Protein AF-H8I8L1-F1 (afdb_monomer)

Organism: Methanocella conradii (strain DSM 24694 / JCM 17849 / CGMCC 1.5162 / HZ254) (NCBI:txid1041930)

Structure (mmCIF, N/CA/C/O backbone):
data_AF-H8I8L1-F1
#
_entry.id   AF-H8I8L1-F1
#
loop_
_atom_site.group_PDB
_atom_site.id
_atom_site.type_symbol
_atom_site.label_atom_id
_atom_site.label_alt_id
_atom_site.label_comp_id
_atom_site.label_asym_id
_atom_site.label_entity_id
_atom_site.label_seq_id
_atom_site.pdbx_PDB_ins_code
_atom_site.Cartn_x
_atom_site.Cartn_y
_atom_site.Cartn_z
_atom_site.occupancy
_atom_site.B_iso_or_equiv
_atom_site.auth_seq_id
_atom_site.auth_comp_id
_atom_site.auth_asym_id
_atom_site.auth_atom_id
_atom_site.pdbx_PDB_model_num
ATOM 1 N N . MET A 1 1 ? -26.814 -11.100 -29.631 1.00 51.25 1 MET A N 1
ATOM 2 C CA . MET A 1 1 ? -26.027 -11.644 -28.498 1.00 51.25 1 MET A CA 1
ATOM 3 C C . MET A 1 1 ? -24.547 -11.781 -28.884 1.00 51.25 1 MET A C 1
ATOM 5 O O . MET A 1 1 ? -24.029 -12.887 -28.919 1.00 51.25 1 MET A O 1
ATOM 9 N N . ARG A 1 2 ? -23.864 -10.681 -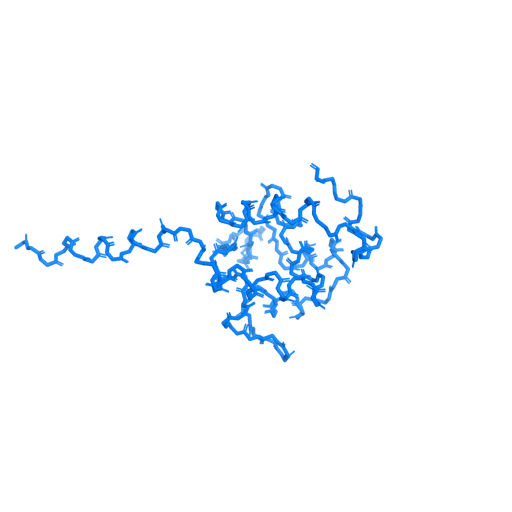29.236 1.00 49.72 2 ARG A N 1
ATOM 10 C CA . ARG A 1 2 ? -22.407 -10.678 -29.513 1.00 49.72 2 ARG A CA 1
ATOM 11 C C . ARG A 1 2 ? -21.648 -9.578 -28.765 1.00 49.72 2 ARG A C 1
ATOM 13 O O . ARG A 1 2 ? -20.458 -9.725 -28.555 1.00 49.72 2 ARG A O 1
ATOM 20 N N . GLU A 1 3 ? -22.341 -8.550 -28.283 1.00 52.03 3 GLU A N 1
ATOM 21 C CA . GLU A 1 3 ? -21.706 -7.387 -27.644 1.00 52.03 3 GLU A CA 1
ATOM 22 C C . GLU A 1 3 ? -21.324 -7.613 -26.171 1.00 52.03 3 GLU A C 1
ATOM 24 O O . GLU A 1 3 ? -20.477 -6.910 -25.636 1.00 52.03 3 GLU A O 1
ATOM 29 N N . HIS A 1 4 ? -21.881 -8.631 -25.503 1.00 47.59 4 HIS A N 1
ATOM 30 C CA . HIS A 1 4 ? -21.533 -8.922 -24.106 1.00 47.59 4 HIS A CA 1
ATOM 31 C C . HIS A 1 4 ? -20.218 -9.696 -23.930 1.00 47.59 4 HIS A C 1
ATOM 33 O O . HIS A 1 4 ? -19.717 -9.750 -22.812 1.00 47.59 4 HIS A O 1
ATOM 39 N N . LEU A 1 5 ? -19.653 -10.287 -24.991 1.00 45.44 5 LEU A N 1
ATOM 40 C CA . LEU A 1 5 ? -18.453 -11.125 -24.868 1.00 45.44 5 LEU A CA 1
ATOM 41 C C . LEU A 1 5 ? -17.146 -10.310 -24.942 1.00 45.44 5 LEU A C 1
ATOM 43 O O . LEU A 1 5 ? -16.187 -10.648 -24.258 1.00 45.44 5 LEU A O 1
ATOM 47 N N . GLU A 1 6 ? -17.125 -9.186 -25.669 1.00 44.38 6 GLU A N 1
ATOM 48 C CA . GLU A 1 6 ? -15.933 -8.319 -25.767 1.00 44.38 6 GLU A CA 1
ATOM 49 C C . GLU A 1 6 ? -15.645 -7.537 -24.476 1.00 44.38 6 GLU A C 1
ATOM 51 O O . GLU A 1 6 ? -14.489 -7.254 -24.157 1.00 44.38 6 GLU A O 1
ATOM 56 N N . VAL A 1 7 ? -16.677 -7.222 -23.686 1.00 49.75 7 VAL A N 1
ATOM 57 C CA . VAL A 1 7 ? -16.500 -6.492 -22.419 1.00 49.75 7 VAL A CA 1
ATOM 58 C C . VAL A 1 7 ? -15.855 -7.383 -21.354 1.00 49.75 7 VAL A C 1
ATOM 60 O O . VAL A 1 7 ? -15.076 -6.894 -20.539 1.00 49.75 7 VAL A O 1
ATOM 63 N N . VAL A 1 8 ? -16.122 -8.692 -21.377 1.00 47.91 8 VAL A N 1
ATOM 64 C CA . VAL A 1 8 ? -15.545 -9.638 -20.409 1.00 47.91 8 VAL A CA 1
ATOM 65 C C . VAL A 1 8 ? -14.068 -9.895 -20.724 1.00 47.91 8 VAL A C 1
ATOM 67 O O . VAL A 1 8 ? -13.239 -9.802 -19.821 1.00 47.91 8 VAL A O 1
ATOM 70 N N . GLU A 1 9 ? -13.696 -10.054 -22.001 1.00 40.31 9 GLU A N 1
ATOM 71 C CA . GLU A 1 9 ? -12.281 -10.161 -22.395 1.00 40.31 9 GLU A CA 1
ATOM 72 C C . GLU A 1 9 ? -11.481 -8.871 -22.135 1.00 40.31 9 GLU A C 1
ATOM 74 O O . GLU A 1 9 ? -10.294 -8.940 -21.815 1.00 40.31 9 GLU A O 1
ATOM 79 N N . ALA A 1 10 ? -12.096 -7.686 -22.226 1.00 38.59 10 ALA A N 1
ATOM 80 C CA . ALA A 1 10 ? -11.435 -6.420 -21.887 1.00 38.59 10 ALA A CA 1
ATOM 81 C C . ALA A 1 10 ? -11.230 -6.229 -20.369 1.00 38.59 10 ALA A C 1
ATOM 83 O O . ALA A 1 10 ? -10.334 -5.491 -19.946 1.00 38.59 10 ALA A O 1
ATOM 84 N N . VAL A 1 11 ? -12.038 -6.897 -19.540 1.00 41.75 11 VAL A N 1
ATOM 85 C CA . VAL A 1 11 ? -11.863 -6.934 -18.081 1.00 41.75 11 VAL A CA 1
ATOM 86 C C . VAL A 1 11 ? -10.818 -7.986 -17.687 1.00 41.75 11 VAL A C 1
ATOM 88 O O . VAL A 1 11 ? -9.982 -7.701 -16.831 1.00 41.75 11 VAL A O 1
ATOM 91 N N . GLU A 1 12 ? -10.770 -9.141 -18.360 1.00 34.41 12 GLU A N 1
ATOM 92 C CA . GLU A 1 12 ? -9.755 -10.186 -18.124 1.00 34.41 12 GLU A CA 1
ATOM 93 C C . GLU A 1 12 ? -8.359 -9.839 -18.673 1.00 34.41 12 GLU A C 1
ATOM 95 O O . GLU A 1 12 ? -7.352 -10.192 -18.059 1.00 34.41 12 GLU A O 1
ATOM 100 N N . LYS A 1 13 ? -8.250 -9.059 -19.759 1.00 36.56 13 LYS A N 1
ATOM 101 C CA . LYS A 1 13 ? -6.953 -8.594 -20.301 1.00 36.56 13 LYS A CA 1
ATOM 102 C C . LYS A 1 13 ? -6.211 -7.586 -19.416 1.00 36.56 13 LYS A C 1
ATOM 104 O O . LYS A 1 13 ? -5.070 -7.246 -19.718 1.00 36.56 13 LYS A O 1
ATOM 109 N N . ARG A 1 14 ? -6.798 -7.145 -18.297 1.00 39.03 14 ARG A N 1
ATOM 110 C CA . ARG A 1 14 ? -6.081 -6.396 -17.248 1.00 39.03 14 ARG A CA 1
ATOM 111 C C . ARG A 1 14 ? -5.260 -7.284 -16.305 1.00 39.03 14 ARG A C 1
ATOM 113 O O . ARG A 1 14 ? -4.623 -6.767 -15.393 1.00 39.03 14 ARG A O 1
ATOM 120 N N . VAL A 1 15 ? -5.230 -8.598 -16.536 1.00 46.88 15 VAL A N 1
ATOM 121 C CA . VAL A 1 15 ? -4.391 -9.555 -15.802 1.00 46.88 15 VAL A CA 1
ATOM 122 C C . VAL A 1 15 ? -3.333 -10.141 -16.740 1.00 46.88 15 VAL A C 1
ATOM 124 O O . VAL A 1 15 ? -3.264 -11.337 -16.989 1.00 46.88 15 VAL A O 1
ATOM 127 N N . CYS A 1 16 ? -2.487 -9.284 -17.297 1.00 41.41 16 CYS A N 1
ATOM 128 C CA . CYS A 1 16 ? -1.198 -9.681 -17.860 1.00 41.41 16 CYS A CA 1
ATOM 129 C C . CYS A 1 16 ? -0.154 -8.806 -17.163 1.00 41.41 16 CYS A C 1
ATOM 131 O O . CYS A 1 16 ? -0.403 -7.621 -16.971 1.00 41.41 16 CYS A O 1
ATOM 133 N N . GLY A 1 17 ? 0.913 -9.424 -16.650 1.00 58.28 17 GLY A N 1
ATOM 134 C CA . GLY A 1 17 ? 1.783 -8.859 -15.611 1.00 58.28 17 GLY A CA 1
ATOM 135 C C . GLY A 1 17 ? 2.350 -7.465 -15.900 1.00 58.28 17 GLY A C 1
ATOM 136 O 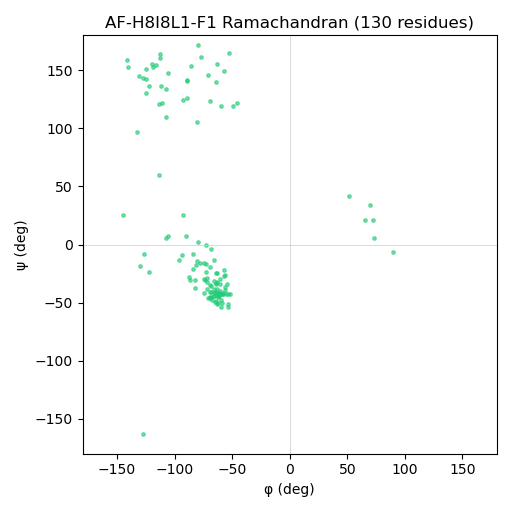O . GLY A 1 17 ? 2.337 -7.001 -17.035 1.00 58.28 17 GLY A O 1
ATOM 137 N N . LEU A 1 18 ? 2.873 -6.821 -14.849 1.00 69.81 18 LEU A N 1
ATOM 138 C CA . LEU A 1 18 ? 3.498 -5.495 -14.925 1.00 69.81 18 LEU A CA 1
ATOM 139 C C . LEU A 1 18 ? 4.453 -5.416 -16.116 1.00 69.81 18 LEU A C 1
ATOM 141 O O . LEU A 1 18 ? 5.413 -6.197 -16.194 1.00 69.81 18 LEU A O 1
ATOM 145 N N . ASP A 1 19 ? 4.195 -4.468 -17.012 1.00 81.19 19 ASP A N 1
ATOM 146 C CA . ASP A 1 19 ? 5.083 -4.172 -18.123 1.00 81.19 19 ASP A CA 1
ATOM 147 C C . ASP A 1 19 ? 6.442 -3.676 -17.599 1.00 81.19 19 ASP A C 1
ATOM 149 O O . ASP A 1 19 ? 6.562 -3.160 -16.482 1.00 81.19 19 ASP A O 1
ATOM 153 N N . GLU A 1 20 ? 7.494 -3.837 -18.402 1.00 81.69 20 GLU A N 1
ATOM 154 C CA . GLU A 1 20 ? 8.856 -3.485 -17.980 1.00 81.69 20 GLU A CA 1
ATOM 155 C C . GLU A 1 20 ? 8.987 -1.992 -17.625 1.00 81.69 20 GLU A C 1
ATOM 157 O O . GLU A 1 20 ? 9.743 -1.633 -16.720 1.00 81.69 20 GLU A O 1
ATOM 162 N N . THR A 1 21 ? 8.200 -1.112 -18.255 1.00 85.62 21 THR A N 1
ATOM 163 C CA . THR A 1 21 ? 8.203 0.323 -17.929 1.00 85.62 21 THR A CA 1
ATOM 164 C C . THR A 1 21 ? 7.638 0.555 -16.532 1.00 85.62 21 THR A C 1
ATOM 166 O O . THR A 1 21 ? 8.279 1.229 -15.719 1.00 85.62 21 THR A O 1
ATOM 169 N N . SER A 1 22 ? 6.497 -0.059 -16.207 1.00 82.94 22 SER A N 1
ATOM 170 C CA . SER A 1 22 ? 5.927 -0.023 -14.856 1.00 82.94 22 SER A CA 1
ATOM 171 C C . SER A 1 22 ? 6.893 -0.588 -13.820 1.00 82.94 22 SER A C 1
ATOM 173 O O . SER A 1 22 ? 7.103 0.040 -12.784 1.00 82.94 22 SER A O 1
ATOM 175 N N . ARG A 1 23 ? 7.576 -1.704 -14.106 1.00 82.31 23 ARG A N 1
ATOM 176 C CA . ARG A 1 23 ? 8.593 -2.272 -13.197 1.00 82.31 23 ARG A CA 1
ATOM 177 C C . ARG A 1 23 ? 9.756 -1.313 -12.951 1.00 82.31 23 ARG A C 1
ATOM 179 O O . ARG A 1 23 ? 10.2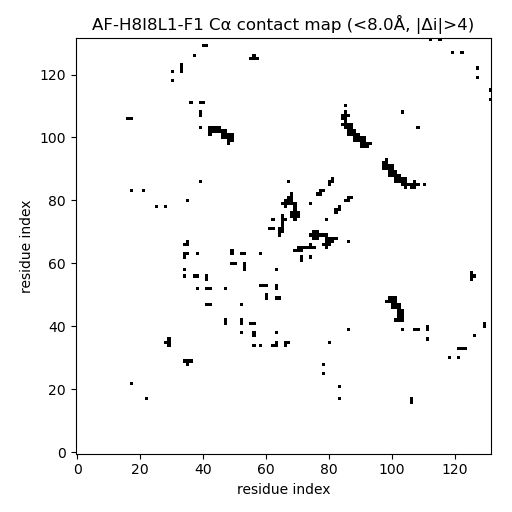02 -1.163 -11.812 1.00 82.31 23 ARG A O 1
ATOM 186 N N . ILE A 1 24 ? 10.242 -0.621 -13.981 1.00 85.44 24 ILE A N 1
ATOM 187 C CA . ILE A 1 24 ? 11.294 0.398 -13.835 1.00 85.44 24 ILE A CA 1
ATOM 188 C C . ILE A 1 24 ? 10.817 1.546 -12.937 1.00 85.44 24 ILE A C 1
ATOM 190 O O . ILE A 1 24 ? 11.560 1.981 -12.046 1.00 85.44 24 ILE A O 1
ATOM 194 N N . ILE A 1 25 ? 9.588 2.027 -13.145 1.00 86.31 25 ILE A N 1
ATOM 195 C CA . ILE A 1 25 ? 8.985 3.102 -12.349 1.00 86.31 25 ILE A CA 1
ATOM 196 C C . ILE A 1 25 ? 8.822 2.656 -10.892 1.00 86.31 25 ILE A C 1
ATOM 198 O O . ILE A 1 25 ? 9.334 3.331 -9.995 1.00 86.31 25 ILE A O 1
ATOM 202 N N . ILE A 1 26 ? 8.222 1.488 -10.655 1.00 84.56 26 ILE A N 1
ATOM 203 C CA . ILE A 1 26 ? 8.045 0.880 -9.329 1.00 84.56 26 ILE A CA 1
ATOM 204 C C . ILE A 1 26 ? 9.392 0.776 -8.612 1.00 84.56 26 ILE A C 1
ATOM 206 O O . ILE A 1 26 ? 9.564 1.343 -7.532 1.00 84.56 26 ILE A O 1
ATOM 210 N N . ARG A 1 27 ? 10.408 0.168 -9.238 1.00 83.19 27 ARG A N 1
ATOM 211 C CA . ARG A 1 27 ? 11.757 0.038 -8.656 1.00 83.19 27 ARG A CA 1
ATOM 212 C C . ARG A 1 27 ? 12.403 1.388 -8.361 1.00 83.19 27 ARG A C 1
ATOM 214 O O . ARG A 1 27 ? 13.178 1.514 -7.407 1.00 83.19 27 ARG A O 1
ATOM 221 N N . ARG A 1 28 ? 12.147 2.415 -9.175 1.00 85.00 28 ARG A N 1
ATOM 222 C CA . ARG A 1 28 ? 12.638 3.781 -8.935 1.00 85.00 28 ARG A CA 1
ATOM 223 C C . ARG A 1 28 ? 11.941 4.416 -7.730 1.00 85.00 28 ARG A C 1
ATOM 225 O O . ARG A 1 28 ? 12.632 4.992 -6.887 1.00 85.00 28 ARG A O 1
ATOM 232 N N . ILE A 1 29 ? 10.620 4.291 -7.625 1.00 84.50 29 ILE A N 1
ATOM 233 C CA . ILE A 1 29 ? 9.827 4.782 -6.488 1.00 84.50 29 ILE A CA 1
ATOM 234 C C . ILE A 1 29 ? 10.268 4.068 -5.210 1.00 84.50 29 ILE A C 1
ATOM 236 O O . ILE A 1 29 ? 10.645 4.719 -4.238 1.00 84.50 29 ILE A O 1
ATOM 240 N N . PHE A 1 30 ? 10.332 2.739 -5.239 1.00 83.19 30 PHE A N 1
ATOM 241 C CA . PHE A 1 30 ? 10.668 1.890 -4.099 1.00 83.19 30 PHE A CA 1
ATOM 242 C C . PHE A 1 30 ? 12.083 2.133 -3.583 1.00 83.19 30 PHE A C 1
ATOM 244 O O . PHE A 1 30 ? 12.332 1.983 -2.391 1.00 83.19 30 PHE A O 1
ATOM 251 N N . ARG A 1 31 ? 13.038 2.487 -4.454 1.00 77.44 31 ARG A N 1
ATOM 252 C CA . ARG A 1 31 ? 14.390 2.903 -4.039 1.00 77.44 31 ARG A CA 1
ATOM 253 C C . ARG A 1 31 ? 14.402 4.251 -3.325 1.00 77.44 31 ARG A C 1
ATOM 255 O O . ARG A 1 31 ? 15.203 4.441 -2.421 1.00 77.44 31 ARG A O 1
ATOM 262 N N . ARG A 1 32 ? 13.538 5.185 -3.725 1.00 77.38 32 ARG A N 1
ATOM 263 C CA . ARG A 1 32 ? 13.489 6.543 -3.158 1.00 77.38 32 ARG A CA 1
ATOM 264 C C . ARG A 1 32 ? 12.598 6.646 -1.924 1.00 77.38 32 ARG A C 1
ATOM 266 O O . ARG A 1 32 ? 12.807 7.528 -1.098 1.00 77.38 32 ARG A O 1
ATOM 273 N N . ARG A 1 33 ? 11.584 5.786 -1.816 1.00 81.88 33 ARG A N 1
ATOM 274 C CA . ARG A 1 33 ? 10.544 5.844 -0.787 1.00 81.88 33 ARG A CA 1
ATOM 275 C C . ARG A 1 33 ? 10.324 4.471 -0.175 1.00 81.88 33 ARG A C 1
ATOM 277 O O . ARG A 1 33 ? 9.546 3.665 -0.676 1.00 81.88 33 ARG A O 1
ATOM 284 N N . TRP A 1 34 ? 10.975 4.251 0.960 1.00 83.69 34 TRP A N 1
ATOM 285 C CA . TRP A 1 34 ? 10.887 3.009 1.729 1.00 83.69 34 TRP A CA 1
ATOM 286 C C . TRP A 1 34 ? 9.449 2.648 2.149 1.00 83.69 34 TRP A C 1
ATOM 288 O O . TRP A 1 34 ? 9.142 1.466 2.280 1.00 83.69 34 TRP A O 1
ATOM 298 N N . VAL A 1 35 ? 8.559 3.643 2.295 1.00 87.44 35 VAL A N 1
ATOM 299 C CA . VAL A 1 35 ? 7.144 3.467 2.681 1.00 87.44 35 VAL A CA 1
ATOM 300 C C . VAL A 1 35 ? 6.421 2.471 1.775 1.00 87.44 35 VAL A C 1
ATOM 302 O O . VAL A 1 35 ? 5.708 1.613 2.278 1.00 87.44 35 VAL A O 1
ATOM 305 N N . TYR A 1 36 ? 6.642 2.529 0.458 1.00 88.75 36 TYR A N 1
ATOM 306 C CA . TYR A 1 36 ? 5.990 1.624 -0.493 1.00 88.75 36 TYR A CA 1
ATOM 307 C C . TYR A 1 36 ? 6.324 0.157 -0.223 1.00 88.75 36 TYR A C 1
ATOM 309 O O . TYR A 1 36 ? 5.440 -0.694 -0.222 1.00 88.75 36 TYR A O 1
ATOM 317 N N . ARG A 1 37 ? 7.595 -0.130 0.074 1.00 86.25 37 ARG A N 1
ATOM 318 C CA . ARG A 1 37 ? 8.024 -1.485 0.427 1.00 86.25 37 ARG A CA 1
ATOM 319 C C . ARG A 1 37 ? 7.489 -1.900 1.777 1.00 86.25 37 ARG A C 1
ATOM 321 O O . ARG A 1 37 ? 6.964 -2.995 1.900 1.00 86.25 37 ARG A O 1
ATOM 328 N N . GLY A 1 38 ? 7.597 -1.013 2.768 1.00 86.31 38 GLY A N 1
ATOM 329 C CA . GLY A 1 38 ? 7.059 -1.264 4.099 1.00 86.31 38 GLY A CA 1
ATOM 330 C C . GLY A 1 38 ? 5.597 -1.691 4.030 1.00 86.31 38 GLY A C 1
ATOM 331 O O . GLY A 1 38 ? 5.220 -2.654 4.685 1.00 86.31 38 GLY A O 1
ATOM 332 N N . ILE A 1 39 ? 4.798 -1.035 3.183 1.00 89.94 39 ILE A N 1
ATOM 333 C CA . ILE A 1 39 ? 3.407 -1.423 2.950 1.00 89.94 39 ILE A CA 1
ATOM 334 C C . ILE A 1 39 ? 3.324 -2.854 2.418 1.00 89.94 39 ILE A C 1
ATOM 336 O O . ILE A 1 39 ? 2.638 -3.647 3.048 1.00 89.94 39 ILE A O 1
ATOM 340 N N . LEU A 1 40 ? 4.026 -3.203 1.328 1.00 88.94 40 LEU A N 1
ATOM 341 C CA . LEU A 1 40 ? 3.966 -4.556 0.746 1.00 88.94 40 LEU A CA 1
ATOM 342 C C . LEU A 1 40 ? 4.323 -5.661 1.752 1.00 88.94 40 LEU A C 1
ATOM 344 O O . LEU A 1 40 ? 3.689 -6.713 1.760 1.00 88.94 40 LEU A O 1
ATOM 348 N N . PHE A 1 41 ? 5.309 -5.413 2.613 1.00 86.38 41 PHE A N 1
ATOM 349 C CA . PHE A 1 41 ? 5.683 -6.344 3.677 1.00 86.38 41 PHE A CA 1
ATOM 350 C C . PHE A 1 41 ? 4.645 -6.400 4.801 1.00 86.38 41 PHE A C 1
ATOM 352 O O . PHE A 1 41 ? 4.356 -7.475 5.309 1.00 86.38 41 PHE A O 1
ATOM 359 N N . SER A 1 42 ? 4.050 -5.262 5.159 1.00 86.19 42 SER A N 1
ATOM 360 C CA . SER A 1 42 ? 3.069 -5.157 6.244 1.00 86.19 42 SER A CA 1
ATOM 361 C C . SER A 1 42 ? 1.690 -5.719 5.878 1.00 86.19 42 SER A C 1
ATOM 363 O O . SER A 1 42 ? 0.987 -6.222 6.751 1.00 86.19 42 SER A O 1
ATOM 365 N N . VAL A 1 43 ? 1.293 -5.666 4.600 1.00 86.12 43 VAL A N 1
ATOM 366 C CA . VAL A 1 43 ? 0.028 -6.267 4.145 1.00 86.12 43 VAL A CA 1
ATOM 367 C C . VAL A 1 43 ? 0.099 -7.787 3.980 1.00 86.12 43 VAL A C 1
ATOM 369 O O . VAL A 1 43 ? -0.942 -8.429 3.923 1.00 86.12 43 VAL A O 1
ATOM 372 N N . TYR A 1 44 ? 1.280 -8.404 3.933 1.00 82.88 44 TYR A N 1
ATOM 373 C CA . TYR A 1 44 ? 1.410 -9.862 3.829 1.00 82.88 44 TYR A CA 1
ATOM 374 C C . TYR A 1 44 ? 1.436 -10.536 5.216 1.00 82.88 44 TYR A C 1
ATOM 376 O O . TYR A 1 44 ? 2.096 -10.013 6.110 1.00 82.88 44 TYR A O 1
ATOM 384 N N . PRO A 1 45 ? 0.794 -11.710 5.421 1.00 74.06 45 PRO A N 1
ATOM 385 C CA . PRO A 1 45 ? -0.041 -12.496 4.497 1.00 74.06 45 PRO A CA 1
ATOM 386 C C . PRO A 1 45 ? -1.551 -12.181 4.569 1.00 74.06 45 PRO A C 1
ATOM 388 O O . PRO A 1 45 ? -2.375 -13.042 4.269 1.00 74.06 45 PRO A O 1
ATOM 391 N N . GLY A 1 46 ? -1.949 -10.982 5.002 1.00 83.81 46 GLY A N 1
ATOM 392 C CA . GLY A 1 46 ? -3.317 -10.720 5.449 1.00 83.81 46 GLY A CA 1
ATOM 393 C C . GLY A 1 46 ? -4.027 -9.536 4.801 1.00 83.81 46 GLY A C 1
ATOM 394 O O . GLY A 1 46 ? -3.674 -9.024 3.741 1.00 83.81 46 GLY A O 1
ATOM 395 N N . LYS A 1 47 ? -5.097 -9.119 5.477 1.00 90.31 47 LYS A N 1
ATOM 396 C CA . LYS A 1 47 ? -5.828 -7.887 5.198 1.00 90.31 47 LYS A CA 1
ATOM 397 C C . LYS A 1 47 ? -5.629 -6.963 6.381 1.00 90.31 47 LYS A C 1
ATOM 399 O O . LYS A 1 47 ? -5.985 -7.327 7.496 1.00 90.31 47 LYS A O 1
ATOM 404 N N . VAL A 1 48 ? -5.071 -5.788 6.140 1.00 92.25 48 VAL A N 1
ATOM 405 C CA . VAL A 1 48 ? -4.708 -4.847 7.207 1.00 92.25 48 VAL A CA 1
ATOM 406 C C . VAL A 1 48 ? -5.224 -3.455 6.892 1.00 92.25 48 VAL A C 1
ATOM 408 O O . VAL A 1 48 ? -5.294 -3.023 5.738 1.00 92.25 48 VAL A O 1
ATOM 411 N N . SER A 1 49 ? -5.629 -2.735 7.928 1.00 93.94 49 SER A N 1
ATOM 412 C CA . SER A 1 49 ? -6.057 -1.349 7.809 1.00 93.94 49 SER A CA 1
ATOM 413 C C . SER A 1 49 ? -4.863 -0.403 7.667 1.00 93.94 49 SER A C 1
ATOM 415 O O . SER A 1 49 ? -3.739 -0.695 8.071 1.00 93.94 49 SER A O 1
ATOM 417 N N . VAL A 1 50 ? -5.117 0.810 7.172 1.00 93.44 50 VAL A N 1
ATOM 418 C CA . VAL A 1 50 ? -4.110 1.891 7.118 1.00 93.44 50 VAL A CA 1
ATOM 419 C C . VAL A 1 50 ? -3.486 2.174 8.484 1.00 93.44 50 VAL A C 1
ATOM 421 O O . VAL A 1 50 ? -2.320 2.553 8.556 1.00 93.44 50 VAL A O 1
ATOM 424 N N . VAL A 1 51 ? -4.263 2.034 9.561 1.00 92.50 51 VAL A N 1
ATOM 425 C CA . VAL A 1 51 ? -3.788 2.295 10.924 1.00 92.50 51 VAL A CA 1
ATOM 426 C C . VAL A 1 51 ? -2.755 1.250 11.332 1.00 92.50 51 VAL A C 1
ATOM 428 O O . VAL A 1 51 ? -1.695 1.615 11.835 1.00 92.50 51 VAL A O 1
ATOM 431 N N . GLU A 1 52 ? -3.038 -0.022 11.063 1.00 91.06 52 GLU A N 1
ATOM 432 C CA . GLU A 1 52 ? -2.132 -1.136 11.358 1.00 91.06 52 GLU A CA 1
ATOM 433 C C . GLU A 1 52 ? -0.860 -1.055 10.515 1.00 91.06 52 GLU A C 1
ATOM 435 O O . GLU A 1 52 ? 0.235 -1.145 11.065 1.00 91.06 52 GLU A O 1
ATOM 440 N N . ILE A 1 53 ? -0.990 -0.770 9.214 1.00 92.62 53 ILE A N 1
ATOM 441 C CA . ILE A 1 53 ? 0.160 -0.574 8.321 1.00 92.62 53 ILE A CA 1
ATOM 442 C C . ILE A 1 53 ? 1.044 0.566 8.834 1.00 92.62 53 ILE A C 1
ATOM 444 O O . ILE A 1 53 ? 2.252 0.406 8.986 1.00 92.62 53 ILE A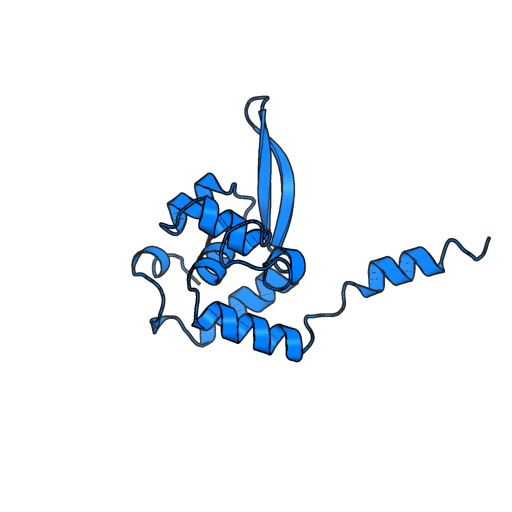 O 1
ATOM 448 N N . ALA A 1 54 ? 0.449 1.726 9.128 1.00 92.00 54 ALA A N 1
ATOM 449 C CA . ALA A 1 54 ? 1.174 2.890 9.630 1.00 92.00 54 ALA A CA 1
ATOM 450 C C . ALA A 1 54 ? 1.935 2.579 10.929 1.00 92.00 54 ALA A C 1
ATOM 452 O O . ALA A 1 54 ? 3.097 2.968 11.058 1.00 92.00 54 ALA A O 1
ATOM 453 N N . GLY A 1 55 ? 1.302 1.850 11.854 1.00 88.88 55 GLY A N 1
ATOM 454 C CA . GLY A 1 55 ? 1.922 1.407 13.103 1.00 88.88 55 GLY A CA 1
ATOM 455 C C . GLY A 1 55 ? 3.060 0.411 12.884 1.00 88.88 55 GLY A C 1
ATOM 456 O O . GLY A 1 55 ? 4.127 0.576 13.467 1.00 88.88 55 GLY A O 1
ATOM 457 N N . SER A 1 56 ? 2.863 -0.570 12.001 1.00 88.75 56 SER A N 1
ATOM 458 C CA . SER A 1 56 ? 3.855 -1.599 11.670 1.00 88.75 56 SER A CA 1
ATOM 459 C C . SER A 1 56 ? 5.118 -1.004 11.047 1.00 88.75 56 SER A C 1
ATOM 461 O O . SER A 1 56 ? 6.229 -1.355 11.438 1.00 88.75 56 SER A O 1
ATOM 463 N N . ILE A 1 57 ? 4.964 -0.064 10.111 1.00 88.12 57 ILE A N 1
ATOM 464 C CA . ILE A 1 57 ? 6.101 0.483 9.363 1.00 88.12 57 ILE A CA 1
ATOM 465 C C . ILE A 1 57 ? 6.676 1.759 9.993 1.00 88.12 57 ILE A C 1
ATOM 467 O O . ILE A 1 57 ? 7.727 2.227 9.565 1.00 88.12 57 ILE A O 1
ATOM 471 N N . GLY A 1 58 ? 6.007 2.340 10.994 1.00 87.94 58 GLY A N 1
ATOM 472 C CA . GLY A 1 58 ? 6.418 3.597 11.626 1.00 87.94 58 GLY A CA 1
ATOM 473 C C . GLY A 1 58 ? 6.253 4.824 10.719 1.00 87.94 58 GLY A C 1
ATOM 474 O O . GLY A 1 58 ? 7.070 5.742 10.765 1.00 87.94 58 GLY A O 1
ATOM 475 N N . ALA A 1 59 ? 5.224 4.844 9.867 1.00 89.38 59 ALA A N 1
ATOM 476 C CA . ALA A 1 59 ? 4.928 5.959 8.963 1.00 89.38 59 ALA A CA 1
ATOM 477 C C . ALA A 1 59 ? 3.622 6.673 9.341 1.00 89.38 59 ALA A C 1
ATOM 479 O O . ALA A 1 59 ? 2.782 6.150 10.068 1.00 89.38 59 ALA A O 1
ATOM 480 N N . SER A 1 60 ? 3.411 7.880 8.808 1.00 92.19 60 SER A N 1
ATOM 481 C CA . SER A 1 60 ? 2.133 8.574 8.991 1.00 92.19 60 SER A CA 1
ATOM 482 C C . SER A 1 60 ? 1.014 7.903 8.182 1.00 92.19 60 SER A C 1
ATOM 484 O O . SER A 1 60 ? 1.234 7.454 7.054 1.00 92.19 60 SER A O 1
ATOM 486 N N . ARG A 1 61 ? -0.218 7.903 8.711 1.00 93.44 61 ARG A N 1
ATOM 487 C CA . ARG A 1 61 ? -1.409 7.396 7.995 1.00 93.44 61 ARG A CA 1
ATOM 488 C C . ARG A 1 61 ? -1.613 8.087 6.646 1.00 93.44 61 ARG A C 1
ATOM 490 O O . ARG A 1 61 ? -2.010 7.448 5.679 1.00 93.44 61 ARG A O 1
ATOM 497 N N . THR A 1 62 ? -1.306 9.378 6.580 1.00 93.00 62 THR A N 1
ATOM 498 C CA . THR A 1 62 ? -1.388 10.187 5.361 1.00 93.00 62 THR A CA 1
ATOM 499 C C . THR A 1 62 ? -0.375 9.732 4.311 1.00 93.00 62 THR A C 1
ATOM 501 O O . THR A 1 62 ? -0.731 9.600 3.145 1.00 93.00 62 THR A O 1
ATOM 504 N N . SER A 1 63 ? 0.857 9.409 4.721 1.00 91.56 63 SER A N 1
ATOM 505 C CA . SER A 1 63 ? 1.882 8.838 3.835 1.00 91.56 63 SER A CA 1
ATOM 506 C C . SER A 1 63 ? 1.485 7.454 3.328 1.00 91.56 63 SER A C 1
ATOM 508 O O . SER A 1 63 ? 1.682 7.157 2.155 1.00 91.56 63 SER A O 1
ATOM 510 N N . VAL A 1 64 ? 0.905 6.621 4.198 1.00 94.00 64 VAL A N 1
ATOM 511 C CA . VAL A 1 64 ? 0.413 5.286 3.831 1.00 94.00 64 VAL A CA 1
ATOM 512 C C . VAL A 1 64 ? -0.732 5.391 2.824 1.00 94.00 64 VAL A C 1
ATOM 514 O O . VAL A 1 64 ? -0.671 4.763 1.774 1.00 94.00 64 VAL A O 1
ATOM 517 N N . LEU A 1 65 ? -1.733 6.238 3.081 1.00 93.81 65 LEU A N 1
ATOM 518 C CA . LEU A 1 65 ? -2.821 6.502 2.131 1.00 93.81 65 LEU A CA 1
ATOM 519 C C . LEU A 1 65 ? -2.313 7.093 0.815 1.00 93.81 65 LEU A C 1
ATOM 521 O O . LEU A 1 65 ? -2.789 6.709 -0.249 1.00 93.81 65 LEU A O 1
ATOM 525 N N . GLY A 1 66 ? -1.334 7.995 0.879 1.00 94.06 66 GLY A N 1
ATOM 526 C CA . GLY A 1 66 ? -0.663 8.537 -0.295 1.00 94.06 66 GLY A CA 1
ATOM 527 C C . GLY A 1 66 ? 0.006 7.446 -1.127 1.00 94.06 66 GLY A C 1
ATOM 528 O O . GLY A 1 66 ? -0.209 7.380 -2.327 1.00 94.06 66 GLY A O 1
ATOM 529 N N . ALA A 1 67 ? 0.767 6.546 -0.511 1.00 93.88 67 ALA A N 1
ATOM 530 C CA . ALA A 1 67 ? 1.414 5.451 -1.232 1.00 93.88 67 ALA A CA 1
ATOM 531 C C . ALA A 1 67 ? 0.411 4.419 -1.777 1.00 93.88 67 ALA A C 1
ATOM 533 O O . ALA A 1 67 ? 0.611 3.887 -2.866 1.00 93.88 67 ALA A O 1
ATOM 534 N N . LEU A 1 68 ? -0.675 4.153 -1.045 1.00 94.38 68 LEU A N 1
ATOM 535 C CA . LEU A 1 68 ? -1.716 3.213 -1.463 1.00 94.38 68 LEU A CA 1
ATOM 536 C C . LEU A 1 68 ? -2.548 3.750 -2.631 1.00 94.38 68 LEU A C 1
ATOM 538 O O . LEU A 1 68 ? -2.771 3.012 -3.583 1.00 94.38 68 LEU A O 1
ATOM 542 N N . ARG A 1 69 ? -2.977 5.019 -2.567 1.00 92.94 69 ARG A N 1
ATOM 543 C CA . ARG A 1 69 ? -4.007 5.598 -3.455 1.00 92.94 69 ARG A CA 1
ATOM 544 C C . ARG A 1 69 ? -3.615 6.880 -4.188 1.00 92.94 69 ARG A C 1
ATOM 546 O O . ARG A 1 69 ? -4.394 7.386 -4.978 1.00 92.94 69 ARG A O 1
ATOM 553 N N . GLY A 1 70 ? -2.468 7.476 -3.875 1.00 90.12 70 GLY A N 1
ATOM 554 C CA . GLY A 1 70 ? -2.033 8.747 -4.468 1.00 90.12 70 GLY A CA 1
ATOM 555 C C . GLY A 1 70 ? -2.796 9.986 -3.994 1.00 90.12 70 GLY A C 1
ATOM 556 O O . GLY A 1 70 ? -2.782 11.008 -4.665 1.00 90.12 70 GLY A O 1
ATOM 557 N N . VAL A 1 71 ? -3.459 9.928 -2.835 1.00 85.19 71 VAL A N 1
ATOM 558 C CA . VAL A 1 71 ? -4.367 10.995 -2.354 1.00 85.19 71 VAL A CA 1
ATOM 559 C C . VAL A 1 71 ? -3.696 12.078 -1.493 1.00 85.19 71 VAL A C 1
ATOM 561 O O . VAL A 1 71 ? -4.378 12.893 -0.878 1.00 85.19 71 VAL A O 1
ATOM 564 N N . SER A 1 72 ? -2.366 12.077 -1.374 1.00 82.06 72 SER A N 1
ATOM 565 C CA . SER A 1 72 ? -1.633 12.951 -0.447 1.00 82.06 72 SER A CA 1
ATOM 566 C C . SER A 1 72 ? -0.571 13.782 -1.156 1.00 82.06 72 SER A C 1
ATOM 568 O O . SER A 1 72 ? 0.025 13.336 -2.131 1.00 82.06 72 SER A O 1
ATOM 570 N N . THR A 1 73 ? -0.275 14.970 -0.623 1.00 77.88 73 THR A N 1
ATOM 571 C CA . THR A 1 73 ? 0.781 15.854 -1.118 1.00 77.88 73 THR A CA 1
ATOM 572 C C . THR A 1 73 ? 2.101 15.102 -1.299 1.00 77.88 73 THR A C 1
ATOM 574 O O . THR A 1 73 ? 2.677 14.563 -0.355 1.00 77.88 73 THR A O 1
ATOM 577 N N . GLY A 1 74 ? 2.587 15.078 -2.539 1.00 81.94 74 GLY A N 1
ATOM 578 C CA . GLY A 1 74 ? 3.825 14.401 -2.915 1.00 81.94 74 GLY A CA 1
ATOM 579 C C . GLY A 1 74 ? 3.654 12.941 -3.330 1.00 81.94 74 GLY A C 1
ATOM 580 O O . GLY A 1 74 ? 4.629 12.366 -3.800 1.00 81.94 74 GLY A O 1
ATOM 581 N N . TYR A 1 75 ? 2.472 12.343 -3.213 1.00 87.31 75 TYR A N 1
ATOM 582 C CA . TYR A 1 75 ? 2.136 11.043 -3.793 1.00 87.31 75 TYR A CA 1
ATOM 583 C C . TYR A 1 75 ? 1.199 11.258 -4.973 1.00 87.31 75 TYR A C 1
ATOM 585 O O . TYR A 1 75 ? 0.262 12.043 -4.873 1.00 87.31 75 TYR A O 1
ATOM 593 N N . ARG A 1 76 ? 1.471 10.587 -6.088 1.00 89.19 76 ARG A N 1
ATOM 594 C CA . ARG A 1 76 ? 0.654 10.689 -7.295 1.00 89.19 76 ARG A CA 1
ATOM 595 C C . ARG A 1 76 ? -0.173 9.425 -7.467 1.00 89.19 76 ARG A C 1
ATO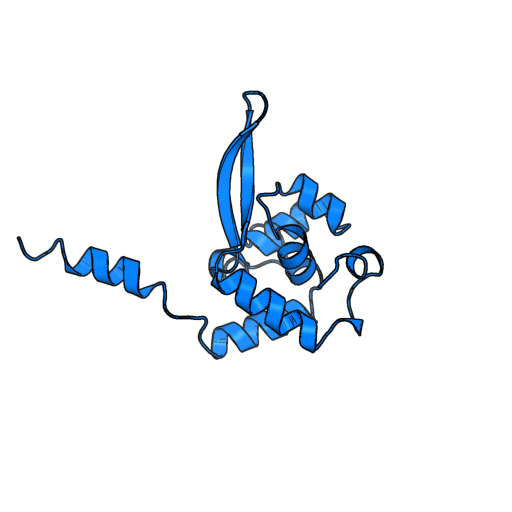M 597 O O . ARG A 1 76 ? 0.271 8.349 -7.066 1.00 89.19 76 ARG A O 1
ATOM 604 N N . GLU A 1 77 ? -1.366 9.558 -8.032 1.00 89.44 77 GLU A N 1
ATOM 605 C CA . GLU A 1 77 ? -2.274 8.430 -8.262 1.00 89.44 77 GLU A CA 1
ATOM 606 C C . GLU A 1 77 ? -1.636 7.402 -9.195 1.00 89.44 77 GLU A C 1
ATOM 608 O O . GLU A 1 77 ? -1.599 6.221 -8.860 1.00 89.44 77 GLU A O 1
ATOM 613 N N . GLU A 1 78 ? -1.003 7.860 -10.273 1.00 89.12 78 GLU A N 1
ATOM 614 C CA . GLU A 1 78 ? -0.271 7.032 -11.235 1.00 89.12 78 GLU A CA 1
ATOM 615 C C . GLU A 1 78 ? 0.978 6.347 -10.651 1.00 89.12 78 GLU A C 1
ATOM 617 O O . GLU A 1 78 ? 1.544 5.441 -11.254 1.00 89.12 78 GLU A O 1
ATOM 622 N N . GLU A 1 79 ? 1.415 6.767 -9.462 1.00 88.38 79 GLU A N 1
ATOM 623 C CA . GLU A 1 79 ? 2.536 6.180 -8.724 1.00 88.38 79 GLU A CA 1
ATOM 624 C C . GLU A 1 79 ? 2.067 5.339 -7.524 1.00 88.38 79 GLU A C 1
ATOM 626 O O . GLU A 1 79 ? 2.885 4.949 -6.686 1.00 88.38 79 GLU A O 1
ATOM 631 N N . SER A 1 80 ? 0.761 5.110 -7.376 1.00 92.56 80 SER A N 1
ATOM 632 C CA . SER A 1 80 ? 0.186 4.428 -6.218 1.00 92.56 80 SER A CA 1
ATOM 633 C C . SER A 1 80 ? 0.193 2.903 -6.360 1.00 92.56 80 SER A C 1
ATOM 635 O O . SER A 1 80 ? 0.171 2.350 -7.459 1.00 92.56 80 SER A O 1
ATOM 637 N N . LEU A 1 81 ? 0.218 2.200 -5.226 1.00 92.94 81 LEU A N 1
ATOM 638 C CA . LEU A 1 81 ? 0.208 0.733 -5.205 1.00 92.94 81 LEU A CA 1
ATOM 639 C C . LEU A 1 81 ? -1.088 0.141 -5.780 1.00 92.94 81 LEU A C 1
ATOM 641 O O . LEU A 1 81 ? -1.035 -0.925 -6.394 1.00 92.94 81 LEU A O 1
ATOM 645 N N . GLU A 1 82 ? -2.230 0.815 -5.601 1.00 93.38 82 GLU A N 1
ATOM 646 C CA . GLU A 1 82 ? -3.493 0.421 -6.239 1.00 93.38 82 GLU A CA 1
ATOM 647 C C . GLU A 1 82 ? -3.443 0.621 -7.758 1.00 93.38 82 GLU A C 1
ATOM 649 O O . GLU A 1 82 ? -3.883 -0.257 -8.497 1.00 93.38 82 GLU A O 1
ATOM 654 N N . HIS A 1 83 ? -2.860 1.725 -8.239 1.00 91.88 83 HIS A N 1
ATOM 655 C CA . HIS A 1 83 ? -2.744 1.997 -9.675 1.00 91.88 83 HIS A CA 1
ATOM 656 C C . HIS A 1 83 ? -1.876 0.964 -10.397 1.00 91.88 83 HIS A C 1
ATOM 658 O O . HIS A 1 83 ? -2.250 0.478 -11.461 1.00 91.88 83 HIS A O 1
ATOM 664 N N . PHE A 1 84 ? -0.760 0.561 -9.786 1.00 89.75 84 PHE A N 1
ATOM 665 C CA . PHE A 1 84 ? 0.068 -0.534 -10.298 1.00 89.75 84 PHE A CA 1
ATOM 666 C C . PHE A 1 84 ? -0.560 -1.923 -10.105 1.00 89.75 84 PHE A C 1
ATOM 668 O O . PHE A 1 84 ? 0.059 -2.920 -10.459 1.00 89.75 84 PHE A O 1
ATOM 675 N N . GLY A 1 85 ? -1.751 -2.027 -9.507 1.00 91.44 85 GLY A N 1
ATOM 676 C CA . GLY A 1 85 ? -2.408 -3.308 -9.265 1.00 91.44 85 GLY A CA 1
ATOM 677 C C . GLY A 1 85 ? -1.661 -4.210 -8.282 1.00 91.44 85 GLY A C 1
ATOM 678 O O . GLY A 1 85 ? -1.888 -5.417 -8.285 1.00 91.44 85 GLY A O 1
ATOM 679 N N . LEU A 1 86 ? -0.779 -3.663 -7.437 1.00 91.38 86 LEU A N 1
ATOM 680 C CA . LEU A 1 86 ? 0.002 -4.422 -6.446 1.00 91.38 86 LEU A CA 1
ATOM 681 C C . LEU A 1 86 ? -0.799 -4.687 -5.171 1.00 91.38 86 LEU A C 1
ATOM 683 O O . LEU A 1 86 ? -0.608 -5.692 -4.487 1.00 91.38 86 LEU A O 1
ATOM 687 N N . VAL A 1 87 ? -1.708 -3.775 -4.844 1.00 93.62 87 VAL A N 1
ATOM 688 C CA . VAL A 1 87 ? -2.572 -3.860 -3.670 1.00 93.62 87 VAL A CA 1
ATOM 689 C C . VAL A 1 87 ? -4.015 -3.677 -4.113 1.00 93.62 87 VAL A C 1
ATOM 691 O O . VAL A 1 87 ? -4.308 -2.878 -4.997 1.00 93.62 87 VAL A O 1
ATOM 694 N N . MET A 1 88 ? -4.919 -4.407 -3.472 1.00 93.62 88 MET A N 1
ATOM 695 C CA . MET A 1 88 ? -6.358 -4.187 -3.569 1.00 93.62 88 MET A CA 1
ATOM 696 C C . MET A 1 88 ? -6.913 -3.782 -2.206 1.00 93.62 88 MET A C 1
ATOM 698 O O . MET A 1 88 ? -6.345 -4.135 -1.168 1.00 93.62 88 MET A O 1
ATOM 702 N N . HIS A 1 89 ? -8.032 -3.061 -2.208 1.00 93.81 89 HIS A N 1
ATOM 703 C CA . HIS A 1 89 ? -8.750 -2.713 -0.991 1.00 93.81 89 HIS A CA 1
ATOM 704 C C . HIS A 1 89 ? -10.165 -3.279 -0.999 1.00 93.81 89 HIS A C 1
ATOM 706 O O . HIS A 1 89 ? -10.804 -3.412 -2.041 1.00 93.81 89 HIS A O 1
ATOM 712 N N . GLU A 1 90 ? -10.690 -3.530 0.190 1.00 92.69 90 GLU A N 1
ATOM 713 C CA . GLU A 1 90 ? -12.083 -3.909 0.389 1.00 92.69 90 GLU A CA 1
ATOM 714 C C . GLU A 1 90 ? -12.646 -3.255 1.651 1.00 92.69 90 GLU A C 1
ATOM 716 O O . GLU A 1 90 ? -11.913 -2.834 2.553 1.00 92.69 90 GLU A O 1
ATOM 721 N N . LYS A 1 91 ? -13.975 -3.153 1.711 1.00 93.44 91 LYS A N 1
ATOM 722 C CA . LYS A 1 91 ? -14.679 -2.719 2.916 1.00 93.44 91 LYS A CA 1
ATOM 723 C C . LYS A 1 91 ? -15.056 -3.947 3.732 1.00 93.44 91 LYS A C 1
ATOM 725 O O . LYS A 1 91 ? -15.775 -4.812 3.245 1.00 93.44 91 LYS A O 1
ATOM 730 N N . GLN A 1 92 ? -14.628 -3.974 4.982 1.00 91.75 92 GLN A N 1
ATOM 731 C CA . GLN A 1 92 ? -15.066 -4.938 5.980 1.00 91.75 92 GLN A CA 1
ATOM 732 C C . GLN A 1 92 ? -15.865 -4.239 7.074 1.00 91.75 92 GLN A C 1
ATOM 734 O O . GLN A 1 92 ? -15.762 -3.028 7.256 1.00 91.75 92 GLN A O 1
ATOM 739 N N . VAL A 1 93 ? -16.658 -5.002 7.820 1.00 91.31 93 VAL A N 1
ATOM 740 C CA . VAL A 1 93 ? -17.332 -4.507 9.020 1.00 91.31 93 VAL A CA 1
ATOM 741 C C . VAL A 1 93 ? -16.639 -5.112 10.231 1.00 91.31 93 VAL A C 1
ATOM 743 O O . VAL A 1 93 ? -16.755 -6.307 10.482 1.00 91.31 93 VAL A O 1
ATOM 746 N N . VAL A 1 94 ? -15.926 -4.281 10.987 1.00 86.31 94 VAL A N 1
ATOM 747 C CA . VAL A 1 94 ? -15.256 -4.680 12.230 1.00 86.31 94 VAL A CA 1
ATOM 748 C C . VAL A 1 94 ? -15.985 -4.001 13.379 1.00 86.31 94 VAL A C 1
ATOM 750 O O . VAL A 1 94 ? -16.120 -2.777 13.393 1.00 86.31 94 VAL A O 1
ATOM 753 N N . ASN A 1 95 ? -16.500 -4.784 14.330 1.00 89.12 95 ASN A N 1
ATOM 754 C CA . ASN A 1 95 ? -17.277 -4.279 15.471 1.00 89.12 95 ASN A CA 1
ATOM 755 C C . ASN A 1 95 ? -18.436 -3.349 15.052 1.00 89.12 95 ASN A C 1
ATOM 757 O O . ASN A 1 95 ? -18.647 -2.287 15.636 1.00 89.12 95 ASN A O 1
ATOM 761 N N . GLY A 1 96 ? -19.150 -3.714 13.980 1.00 90.75 96 GLY A N 1
ATOM 762 C CA . GLY A 1 96 ? -20.275 -2.934 13.452 1.00 90.75 96 GLY A CA 1
ATOM 763 C C . GLY A 1 96 ? -19.888 -1.645 12.715 1.00 90.75 96 GLY A C 1
ATOM 764 O O . GLY A 1 96 ? -20.773 -0.890 12.322 1.00 90.75 96 GLY A O 1
ATOM 765 N N . ARG A 1 97 ? -18.592 -1.371 12.503 1.00 89.38 97 ARG A N 1
ATOM 766 C CA . ARG A 1 97 ? -18.112 -0.183 11.782 1.00 89.38 97 ARG A CA 1
ATOM 767 C C . ARG A 1 97 ? -17.475 -0.562 10.445 1.00 89.38 97 ARG A C 1
ATOM 769 O O . ARG A 1 97 ? -16.687 -1.507 10.411 1.00 89.38 97 ARG A O 1
ATOM 776 N N . PRO A 1 98 ? -17.760 0.173 9.354 1.00 91.62 98 PRO A N 1
ATOM 777 C CA . PRO A 1 98 ? -17.093 -0.052 8.081 1.00 91.62 98 PRO A CA 1
ATOM 778 C C . PRO A 1 98 ? -15.625 0.380 8.174 1.00 91.62 98 PRO A C 1
ATOM 780 O O . PRO A 1 98 ? -15.317 1.533 8.477 1.00 91.62 98 PRO A O 1
ATOM 783 N N . VAL A 1 99 ? -14.719 -0.545 7.884 1.00 92.25 99 VAL A N 1
ATOM 784 C CA . VAL A 1 99 ? -13.269 -0.349 7.847 1.00 92.25 99 VAL A CA 1
ATOM 785 C C . VAL A 1 99 ? -12.771 -0.730 6.460 1.00 92.25 99 VAL A C 1
ATOM 787 O O . VAL A 1 99 ? -13.191 -1.730 5.888 1.00 92.25 99 VAL A O 1
ATOM 790 N N . THR A 1 100 ? -11.881 0.083 5.895 1.00 94.31 100 THR A N 1
ATOM 791 C CA . THR A 1 100 ? -11.170 -0.284 4.665 1.00 94.31 100 THR A CA 1
ATOM 792 C C . THR A 1 100 ? -9.900 -1.032 5.031 1.00 94.31 100 THR A C 1
ATOM 794 O O . THR A 1 100 ? -9.081 -0.511 5.793 1.00 94.31 100 THR A O 1
ATOM 797 N N . VAL A 1 101 ? -9.732 -2.217 4.460 1.00 94.62 101 VAL A N 1
ATOM 798 C CA . VAL A 1 101 ? -8.533 -3.042 4.612 1.00 94.62 101 VAL A CA 1
ATOM 799 C C . VAL A 1 101 ? -7.891 -3.286 3.255 1.00 94.62 101 VAL A C 1
ATOM 801 O O . VAL A 1 101 ? -8.558 -3.204 2.222 1.00 94.62 101 VAL A O 1
ATOM 804 N N . TYR A 1 102 ? -6.594 -3.560 3.275 1.00 95.06 102 TYR A N 1
ATOM 805 C CA . TYR A 1 102 ? -5.749 -3.705 2.099 1.00 95.06 102 TYR A CA 1
ATOM 806 C C . TYR A 1 102 ? -5.049 -5.056 2.127 1.00 95.06 102 TYR A C 1
ATOM 808 O O . TYR A 1 102 ? -4.628 -5.511 3.190 1.00 95.06 102 TYR A O 1
ATOM 816 N N . SER A 1 103 ? -4.906 -5.665 0.955 1.00 93.88 103 SER A N 1
ATOM 817 C CA . SER A 1 103 ? -4.220 -6.944 0.752 1.00 93.88 103 SER A CA 1
ATOM 818 C C . SER A 1 103 ? -3.407 -6.926 -0.531 1.00 93.88 103 SER A C 1
ATOM 820 O O . SER A 1 103 ? -3.760 -6.234 -1.490 1.00 93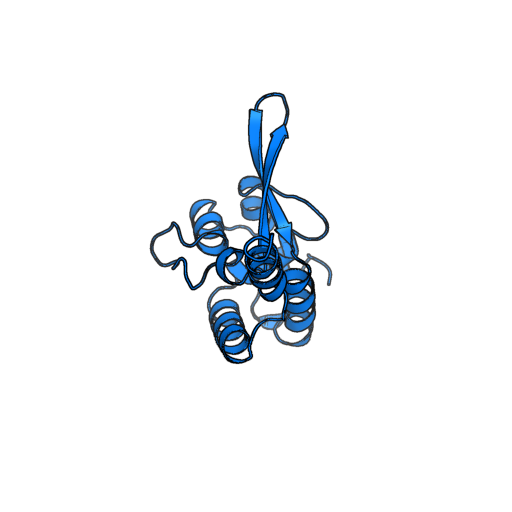.88 103 SER A O 1
ATOM 822 N N . LEU A 1 104 ? -2.343 -7.729 -0.569 1.00 92.44 104 LEU A N 1
ATOM 823 C CA . LEU A 1 104 ? -1.580 -7.938 -1.795 1.00 92.44 104 LEU A CA 1
ATOM 824 C C . LEU A 1 104 ? -2.432 -8.609 -2.868 1.00 92.44 104 LEU A C 1
ATOM 826 O O . LEU A 1 104 ? -3.189 -9.545 -2.604 1.00 92.44 104 LEU A O 1
ATOM 830 N N . THR A 1 105 ? -2.260 -8.152 -4.101 1.00 91.75 105 THR A N 1
ATOM 831 C CA . THR A 1 105 ? -2.629 -8.942 -5.272 1.00 91.75 105 THR A CA 1
ATOM 832 C C . THR A 1 105 ? -1.533 -9.970 -5.555 1.00 91.75 105 THR A C 1
ATOM 834 O O . THR A 1 105 ? -0.436 -9.910 -4.994 1.00 91.75 105 THR A O 1
ATOM 837 N N . ARG A 1 106 ? -1.785 -10.890 -6.493 1.00 88.25 106 ARG A N 1
ATOM 838 C CA . ARG A 1 106 ? -0.739 -11.793 -6.992 1.00 88.25 106 ARG A CA 1
ATOM 839 C C . ARG A 1 106 ? 0.482 -11.027 -7.524 1.00 88.25 106 ARG A C 1
ATOM 841 O O . ARG A 1 106 ? 1.606 -11.396 -7.210 1.00 88.25 106 ARG A O 1
ATOM 848 N N . GLN A 1 107 ? 0.264 -9.942 -8.270 1.00 87.50 107 GLN A N 1
ATOM 849 C CA . GLN A 1 107 ? 1.350 -9.105 -8.795 1.00 87.50 107 GLN A CA 1
ATOM 850 C C . GLN A 1 107 ? 2.124 -8.409 -7.669 1.00 87.50 107 GLN A C 1
ATOM 852 O O . GLN A 1 107 ? 3.347 -8.322 -7.720 1.00 87.50 107 GLN A O 1
ATOM 857 N N . GLY A 1 108 ? 1.423 -7.953 -6.626 1.00 88.19 108 GLY A N 1
ATOM 858 C CA . GLY A 1 108 ? 2.052 -7.380 -5.439 1.00 88.19 108 GLY A CA 1
ATOM 859 C C . GLY A 1 108 ? 2.926 -8.371 -4.682 1.00 88.19 108 GLY A C 1
ATOM 860 O O . GLY A 1 108 ? 3.994 -7.995 -4.211 1.00 88.19 108 GLY A O 1
ATOM 861 N N . PHE A 1 109 ? 2.494 -9.630 -4.592 1.00 86.81 109 PHE A N 1
ATOM 862 C CA . PHE A 1 109 ? 3.282 -10.703 -3.989 1.00 86.81 109 PHE A CA 1
ATOM 863 C C . PHE A 1 109 ? 4.556 -10.995 -4.794 1.00 86.81 109 PHE A C 1
ATOM 865 O O . PHE A 1 109 ? 5.647 -10.965 -4.231 1.00 86.81 109 PHE A O 1
ATOM 872 N N . GLU A 1 110 ? 4.435 -11.171 -6.113 1.00 85.81 110 GLU A N 1
ATOM 873 C CA . GLU A 1 110 ? 5.583 -11.387 -7.007 1.00 85.81 110 GLU A CA 1
ATOM 874 C C . GLU A 1 110 ? 6.590 -10.219 -6.937 1.00 85.81 110 GLU A C 1
ATOM 876 O O . GLU A 1 110 ? 7.803 -10.433 -6.878 1.00 85.81 110 GLU A O 1
ATOM 881 N N . GLU A 1 111 ? 6.106 -8.972 -6.889 1.00 84.62 111 GLU A N 1
ATOM 882 C CA . GLU A 1 111 ? 6.976 -7.801 -6.745 1.00 84.62 111 GLU A CA 1
ATOM 883 C C . GLU A 1 111 ? 7.625 -7.741 -5.352 1.00 84.62 111 GLU A C 1
ATOM 885 O O . GLU A 1 111 ? 8.822 -7.463 -5.263 1.00 84.62 111 GLU A O 1
ATOM 890 N N . LYS A 1 112 ? 6.890 -8.053 -4.270 1.00 83.50 112 LYS A N 1
ATOM 891 C CA . LYS A 1 112 ? 7.438 -8.130 -2.902 1.00 83.50 112 LYS A CA 1
ATOM 892 C C . LYS A 1 112 ? 8.639 -9.076 -2.859 1.00 83.50 112 LYS A C 1
ATOM 894 O O . LYS A 1 112 ? 9.712 -8.661 -2.419 1.00 83.50 112 LYS A O 1
ATOM 899 N N . ASP A 1 113 ? 8.484 -10.288 -3.382 1.00 75.75 113 ASP A N 1
ATOM 900 C CA . ASP A 1 113 ? 9.541 -11.302 -3.385 1.00 75.75 113 ASP A CA 1
ATOM 901 C C . ASP A 1 113 ? 10.748 -10.852 -4.221 1.00 75.75 113 ASP A C 1
ATOM 903 O O . ASP A 1 113 ? 11.886 -10.923 -3.759 1.00 75.75 113 ASP A O 1
ATOM 907 N N . SER A 1 114 ? 10.513 -10.243 -5.389 1.00 70.69 114 SER A N 1
ATOM 908 C CA . SER A 1 114 ? 11.595 -9.695 -6.222 1.00 70.69 114 SER A CA 1
ATOM 909 C C . SER A 1 114 ? 12.374 -8.552 -5.551 1.00 70.69 114 SER A C 1
ATOM 911 O O . SER A 1 114 ? 13.539 -8.305 -5.870 1.00 70.69 114 SER A O 1
ATOM 913 N N . THR A 1 115 ? 11.755 -7.839 -4.603 1.00 61.47 115 THR A N 1
ATOM 914 C CA . THR A 1 115 ? 12.415 -6.760 -3.854 1.00 61.47 115 THR A CA 1
ATOM 915 C C . THR A 1 115 ? 13.231 -7.250 -2.656 1.00 61.47 115 THR A C 1
ATOM 917 O O . THR A 1 115 ? 14.150 -6.528 -2.247 1.00 61.47 115 THR A O 1
ATOM 920 N N . CYS A 1 116 ? 12.962 -8.456 -2.128 1.00 56.31 116 CYS A N 1
ATOM 921 C CA . CYS A 1 116 ? 13.755 -9.070 -1.052 1.00 56.31 116 CYS A CA 1
ATOM 922 C C . CYS A 1 116 ? 15.200 -9.357 -1.508 1.00 56.31 116 CYS A C 1
ATOM 924 O O . CYS A 1 116 ? 16.126 -9.184 -0.719 1.00 56.31 116 CYS A O 1
ATOM 926 N N . GLU A 1 117 ? 15.429 -9.700 -2.782 1.00 52.00 117 GLU A N 1
ATOM 927 C CA . GLU A 1 117 ? 16.755 -10.126 -3.268 1.00 52.00 117 GLU A CA 1
ATOM 928 C C . GLU A 1 117 ? 17.787 -8.992 -3.435 1.00 52.00 117 GLU A C 1
ATOM 930 O O . GLU A 1 117 ? 18.982 -9.262 -3.536 1.00 52.00 117 GLU A O 1
ATOM 935 N N . GLY A 1 118 ? 17.379 -7.715 -3.451 1.00 47.97 118 GLY A N 1
ATOM 936 C CA . GLY A 1 118 ? 18.278 -6.636 -3.896 1.00 47.97 118 GLY A CA 1
ATOM 937 C C . GLY A 1 11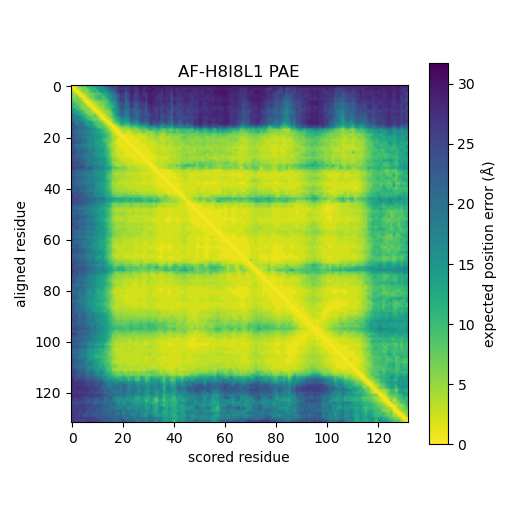8 ? 18.575 -5.497 -2.921 1.00 47.97 118 GLY A C 1
ATOM 938 O O . GLY A 1 118 ? 19.540 -4.764 -3.137 1.00 47.97 118 GLY A O 1
ATOM 939 N N . LEU A 1 119 ? 17.722 -5.220 -1.924 1.00 51.12 119 LEU A N 1
ATOM 940 C CA . LEU A 1 119 ? 17.678 -3.864 -1.342 1.00 51.12 119 LEU A CA 1
ATOM 941 C C . LEU A 1 119 ? 17.397 -3.793 0.177 1.00 51.12 119 LEU A C 1
ATOM 943 O O . LEU A 1 119 ? 16.949 -2.746 0.661 1.00 51.12 119 LEU A O 1
ATOM 947 N N . TYR A 1 120 ? 17.723 -4.849 0.933 1.00 49.34 120 TYR A N 1
ATOM 948 C CA . TYR A 1 120 ? 17.620 -4.912 2.407 1.00 49.34 120 TYR A CA 1
ATOM 949 C C . TYR A 1 120 ? 18.410 -3.807 3.146 1.00 49.34 120 TYR A C 1
ATOM 951 O O . TYR A 1 120 ? 18.093 -3.447 4.280 1.00 49.34 120 TYR A O 1
ATOM 959 N N . GLY A 1 121 ? 19.426 -3.218 2.503 1.00 48.94 121 GLY A N 1
ATOM 960 C CA . GLY A 1 121 ? 20.312 -2.221 3.116 1.00 48.94 121 GLY A CA 1
ATOM 961 C C . GLY A 1 121 ? 19.705 -0.829 3.349 1.00 48.94 121 GLY A C 1
ATOM 962 O O . GLY A 1 121 ? 20.261 -0.059 4.127 1.00 48.94 121 GLY A O 1
ATOM 963 N N . SER A 1 122 ? 18.580 -0.484 2.707 1.00 51.94 122 SER A N 1
ATOM 964 C CA . SER A 1 122 ? 17.996 0.876 2.757 1.00 51.94 122 SER A CA 1
ATOM 965 C C . SER A 1 122 ? 16.719 0.994 3.599 1.00 51.94 122 SER A C 1
ATOM 967 O O . SER A 1 122 ? 16.078 2.045 3.589 1.00 51.94 122 SER A O 1
ATOM 969 N N . MET A 1 123 ? 16.315 -0.068 4.300 1.00 55.88 123 MET A N 1
ATOM 970 C CA . MET A 1 123 ? 15.099 -0.064 5.118 1.00 55.88 123 MET A CA 1
ATOM 971 C C . MET A 1 123 ? 15.401 0.405 6.553 1.00 55.88 123 MET A C 1
ATOM 973 O O . MET A 1 123 ? 16.449 0.044 7.104 1.00 55.88 123 MET A O 1
ATOM 977 N N . PRO A 1 124 ? 14.510 1.197 7.184 1.00 55.78 124 PRO A N 1
ATOM 978 C CA . PRO A 1 124 ? 14.629 1.520 8.603 1.00 55.78 124 PRO A CA 1
ATOM 979 C C . PRO A 1 124 ? 14.647 0.238 9.447 1.00 55.78 124 PRO A C 1
ATOM 981 O O . PRO A 1 124 ? 14.035 -0.765 9.081 1.00 55.78 124 PRO A O 1
ATOM 984 N N . ASN A 1 125 ? 15.350 0.268 10.584 1.00 56.09 125 ASN A N 1
ATOM 985 C CA . ASN A 1 125 ? 15.569 -0.917 11.426 1.00 56.09 125 ASN A CA 1
ATOM 986 C C . ASN A 1 125 ? 14.267 -1.611 11.873 1.00 56.09 125 ASN A C 1
ATOM 988 O O . ASN A 1 125 ? 14.284 -2.816 12.081 1.00 56.09 125 ASN A O 1
ATOM 992 N N . THR A 1 126 ? 13.148 -0.886 11.951 1.00 53.16 126 THR A N 1
ATOM 993 C CA . THR A 1 126 ? 11.811 -1.418 12.271 1.00 53.16 126 THR A CA 1
ATOM 994 C C . THR A 1 126 ? 11.259 -2.397 11.234 1.00 53.16 126 THR A C 1
ATOM 996 O O . THR A 1 126 ? 10.432 -3.235 11.573 1.00 53.16 126 THR A O 1
ATOM 999 N N . LEU A 1 127 ? 11.715 -2.321 9.981 1.00 52.84 127 LEU A N 1
ATOM 1000 C CA . LEU A 1 127 ? 11.278 -3.213 8.903 1.00 52.84 127 LEU A CA 1
ATOM 1001 C C . LEU A 1 127 ? 12.221 -4.399 8.679 1.00 52.84 127 LEU A C 1
ATOM 1003 O O . LEU A 1 127 ? 11.839 -5.346 8.005 1.00 52.84 127 LEU A O 1
ATOM 1007 N N . LYS A 1 128 ? 13.435 -4.376 9.246 1.00 51.94 128 LYS A N 1
ATOM 1008 C CA . LYS A 1 128 ? 14.397 -5.488 9.127 1.00 51.94 128 LYS A CA 1
ATOM 1009 C C . LYS A 1 128 ? 13.959 -6.740 9.891 1.00 51.94 128 LYS A C 1
ATOM 1011 O O . LYS A 1 128 ? 14.461 -7.818 9.608 1.00 51.94 128 LYS A O 1
ATOM 1016 N N . TH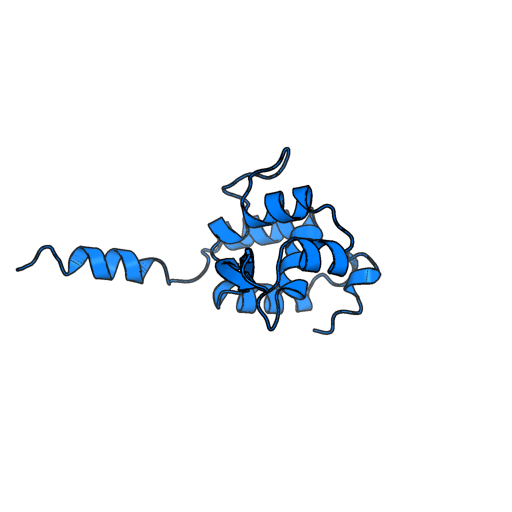R A 1 129 ? 13.052 -6.583 10.852 1.00 48.91 129 THR A N 1
ATOM 1017 C CA . THR A 1 129 ? 12.434 -7.664 11.632 1.00 48.91 129 THR A CA 1
ATOM 1018 C C . THR A 1 129 ? 11.232 -8.309 10.948 1.00 48.91 129 THR A C 1
ATOM 1020 O O . THR A 1 129 ? 10.727 -9.300 11.462 1.00 48.91 129 THR A O 1
ATOM 1023 N N . ILE A 1 130 ? 10.748 -7.765 9.825 1.00 55.22 130 ILE A N 1
ATOM 1024 C CA . ILE A 1 130 ? 9.739 -8.455 9.020 1.00 55.22 130 ILE A CA 1
ATOM 1025 C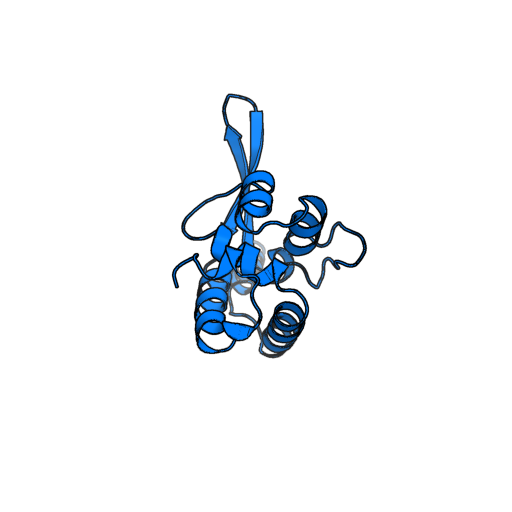 C . ILE A 1 130 ? 10.500 -9.483 8.182 1.00 55.22 130 ILE A C 1
ATOM 1027 O O . ILE A 1 130 ? 11.244 -9.107 7.276 1.00 55.22 130 ILE A O 1
ATOM 1031 N N . GLU A 1 131 ? 10.388 -10.756 8.555 1.00 47.69 131 GLU A N 1
ATOM 1032 C CA . GLU A 1 131 ? 11.009 -11.864 7.827 1.00 47.69 131 GLU A CA 1
ATOM 1033 C C . GLU A 1 131 ? 10.476 -11.886 6.379 1.00 47.69 131 GLU A C 1
ATOM 1035 O O . GLU A 1 131 ? 9.264 -11.980 6.152 1.00 47.69 131 GLU A O 1
ATOM 1040 N N . CYS A 1 132 ? 11.382 -11.729 5.402 1.00 45.72 132 CYS A N 1
ATOM 1041 C CA . CYS A 1 132 ? 11.274 -12.496 4.163 1.00 45.72 132 CYS A CA 1
ATOM 1042 C C . CYS A 1 132 ? 11.578 -13.961 4.551 1.00 45.72 132 CYS A C 1
ATOM 1044 O O . CYS A 1 132 ? 10.846 -14.836 4.059 1.00 45.72 132 CYS A O 1
#

Secondary structure (DSSP, 8-state):
--HHHHHHHHHHTT-S---HHHHHHHHHHHHH-HHHHHHHHHHTTS-EEHHHHHHHHT--HHHHHHHHHS-STT--GGGSTTTTTSEEEEEEEETTEEEEEEEE-HHHHHHHHHHHTT-GGGS-GGGTTS--

Sequence (132 aa):
MREHLEVVEAVEKRVCGLDETSRIIIRRIFRRRWVYRGILFSVYPGKVSVVEIAGSIGASRTSVLGALRGVSTGYREEESLEHFGLVMHEKQVVNGRPVTVYSLTRQGFEEKDSTCEGLYGSMPNTLKTIEC

Radius of gyration: 15.95 Å; Cα contacts (8 Å, |Δi|>4): 168; chains: 1; bounding box: 46×28×45 Å

Solvent-accessible surface area (backbone atoms only — not comparable to full-atom values): 7680 Å² total; per-residue (Å²): 143,68,75,74,60,60,58,54,52,63,60,54,64,72,76,62,78,84,50,72,67,55,50,53,51,50,55,53,49,44,71,76,37,54,64,57,50,42,45,57,60,58,22,54,99,46,73,36,34,59,67,57,41,15,63,63,59,74,49,54,54,60,58,49,44,8,40,41,58,16,79,26,96,95,32,46,43,90,72,6,36,42,66,71,49,24,35,47,75,49,81,44,73,58,95,90,38,84,41,62,30,30,26,63,30,75,61,24,48,57,50,47,58,65,49,64,80,76,54,76,88,76,56,61,77,73,54,71,74,58,83,127

Mean predicted aligned error: 9.79 Å

Foldseek 3Di:
DPVVPVVVVVVVVVPDADDPVNVVLLVVCCQVDVLLLLQLLQQPPHWAALVSSCVQQVHDSQVNCCQAQVPHVPRHRCNHCVVNVQKDWDWDQDPNDTTIIMHGDPNVVVVSVVVVVPDLPPGDPSSNPSDD

InterPro domains:
  IPR010863 Regulator EarA-like [PF07381] (39-110)
  IPR036390 Winged helix DNA-binding domain superfamily [SSF46785] (38-112)

Nearest PDB structures (foldseek):
  5zhv-assembly1_B  TM=6.612E-01  e=3.666E-04  Mycobacterium tuberculosis H37Rv
  3elk-assembly1_A  TM=6.553E-01  e=1.107E-02  Thermoplasma acidophilum
  5z7b-assembly1_A  TM=5.592E-01  e=1.508E-02  Corynebacterium glutamicum
  6lrb-assembly1_E  TM=4.083E-01  e=1.084E+00  Nitratiruptor phage NrS-1
  9bd2-assembly1_A  TM=4.007E-01  e=1.477E+00  Homo sapiens

pLDDT: mean 77.67, std 18.23, range [34.41, 95.06]